Protein AF-A0A964KXQ4-F1 (afdb_monomer_lite)

Structure (mmCIF, N/CA/C/O backbone):
data_AF-A0A964KXQ4-F1
#
_entry.id   AF-A0A964KXQ4-F1
#
loop_
_atom_site.group_PDB
_atom_site.id
_atom_site.type_symbol
_atom_site.label_atom_id
_atom_site.label_alt_id
_atom_site.label_comp_id
_atom_site.label_asym_id
_atom_site.label_entity_id
_atom_site.label_seq_id
_atom_site.pdbx_PDB_ins_code
_atom_site.Cartn_x
_atom_site.Cartn_y
_atom_site.Cartn_z
_atom_site.occupancy
_atom_site.B_iso_or_equiv
_atom_site.auth_seq_id
_atom_site.auth_comp_id
_atom_site.auth_asym_id
_atom_site.auth_atom_id
_atom_site.pdbx_PDB_model_num
ATOM 1 N N . MET A 1 1 ? 16.921 16.169 -4.045 1.00 48.16 1 MET A N 1
ATOM 2 C CA . MET A 1 1 ? 15.599 15.689 -3.576 1.00 48.16 1 MET A CA 1
ATOM 3 C C . MET A 1 1 ? 15.668 15.000 -2.213 1.00 48.16 1 MET A C 1
ATOM 5 O O . MET A 1 1 ? 14.859 15.328 -1.363 1.00 48.16 1 MET A O 1
ATOM 9 N N . GLN A 1 2 ? 16.644 14.121 -1.967 1.00 47.75 2 GLN A N 1
ATOM 10 C CA . GLN A 1 2 ? 16.751 13.322 -0.732 1.00 47.75 2 GLN A CA 1
ATOM 11 C C . GLN A 1 2 ? 17.010 14.146 0.551 1.00 47.75 2 GLN A C 1
ATOM 13 O O . GLN A 1 2 ? 16.351 13.928 1.560 1.00 47.75 2 GLN A O 1
ATOM 18 N N . ALA A 1 3 ? 17.865 15.176 0.485 1.00 50.19 3 ALA A N 1
ATOM 19 C CA . ALA A 1 3 ? 18.158 16.046 1.634 1.00 50.19 3 ALA A CA 1
ATOM 20 C C . ALA A 1 3 ? 16.958 16.904 2.098 1.00 50.19 3 ALA A C 1
ATOM 22 O O . ALA A 1 3 ? 16.799 17.160 3.286 1.00 50.19 3 ALA A O 1
ATOM 23 N N . ALA A 1 4 ? 16.085 17.323 1.173 1.00 51.38 4 ALA A N 1
ATOM 24 C CA . ALA A 1 4 ? 14.891 18.104 1.509 1.00 51.38 4 ALA A CA 1
ATOM 25 C C . ALA A 1 4 ? 13.813 17.241 2.191 1.00 51.38 4 ALA A C 1
ATOM 27 O O . ALA A 1 4 ? 13.154 17.695 3.120 1.00 51.38 4 ALA A O 1
ATOM 28 N N . ALA A 1 5 ? 13.679 15.977 1.774 1.00 47.19 5 ALA A N 1
ATOM 29 C CA . ALA A 1 5 ? 12.762 15.007 2.371 1.00 47.19 5 ALA A CA 1
ATOM 30 C C . ALA A 1 5 ? 13.124 14.663 3.829 1.00 47.19 5 ALA A C 1
ATOM 32 O O . ALA A 1 5 ? 12.243 14.666 4.689 1.00 47.19 5 ALA A O 1
ATOM 33 N N . GLN A 1 6 ? 14.411 14.434 4.122 1.00 50.88 6 GLN A N 1
ATOM 34 C CA . GLN A 1 6 ? 14.900 14.186 5.488 1.00 50.88 6 GLN A CA 1
ATOM 35 C C . GLN A 1 6 ? 14.698 15.398 6.407 1.00 50.88 6 GLN A C 1
ATOM 37 O O . GLN A 1 6 ? 14.223 15.239 7.530 1.00 50.88 6 GLN A O 1
ATOM 42 N N . ALA A 1 7 ? 14.991 16.610 5.921 1.00 54.38 7 ALA A N 1
ATOM 43 C CA . ALA A 1 7 ? 14.823 17.838 6.700 1.00 54.38 7 ALA A CA 1
ATOM 44 C C . ALA A 1 7 ? 13.356 18.132 7.066 1.00 54.38 7 ALA A C 1
ATOM 46 O O . ALA A 1 7 ? 13.097 18.735 8.103 1.00 54.38 7 ALA A O 1
ATOM 47 N N . MET A 1 8 ? 12.397 17.707 6.235 1.00 48.91 8 MET A N 1
ATOM 48 C CA . MET A 1 8 ? 10.968 17.946 6.473 1.00 48.91 8 MET A CA 1
ATOM 49 C C . MET A 1 8 ? 10.294 16.902 7.369 1.00 48.91 8 MET A C 1
ATOM 51 O O . MET A 1 8 ? 9.278 17.213 7.983 1.00 48.91 8 MET A O 1
ATOM 55 N N . THR A 1 9 ? 10.810 15.673 7.433 1.00 53.12 9 THR A N 1
ATOM 56 C CA . THR A 1 9 ? 10.092 14.549 8.067 1.00 53.12 9 THR A CA 1
ATOM 57 C C . THR A 1 9 ? 10.803 13.923 9.254 1.00 53.12 9 THR A C 1
ATOM 59 O O . THR A 1 9 ? 10.164 13.221 10.032 1.00 53.12 9 THR A O 1
ATOM 62 N N . GLY A 1 10 ? 12.105 14.178 9.427 1.00 51.75 10 GLY A N 1
ATOM 63 C CA . GLY A 1 10 ? 12.888 13.613 10.528 1.00 51.75 10 GLY A CA 1
ATOM 64 C C . GLY A 1 10 ? 13.035 12.088 10.472 1.00 51.75 10 GLY A C 1
ATOM 65 O O . GLY A 1 10 ? 13.481 11.484 11.445 1.00 51.75 10 GLY A O 1
ATOM 66 N N . THR A 1 11 ? 12.659 11.446 9.363 1.00 47.50 11 THR A N 1
ATOM 67 C CA . THR A 1 11 ? 12.695 9.990 9.231 1.00 47.50 11 THR A CA 1
ATOM 68 C C . THR A 1 11 ? 14.042 9.515 8.686 1.00 47.50 11 THR A C 1
ATOM 70 O O . THR A 1 11 ? 14.565 10.085 7.726 1.00 47.50 11 THR A O 1
ATOM 73 N N . ALA A 1 12 ? 14.595 8.461 9.294 1.00 51.72 12 ALA A N 1
ATOM 74 C CA . ALA A 1 12 ? 15.837 7.817 8.865 1.00 51.72 12 ALA A CA 1
ATOM 75 C C . ALA A 1 12 ? 15.757 7.273 7.423 1.00 51.72 12 ALA A C 1
ATOM 77 O O . ALA A 1 12 ? 14.671 7.124 6.855 1.00 51.72 12 ALA A O 1
ATOM 78 N N . ASP A 1 13 ? 16.919 6.967 6.837 1.00 48.97 13 ASP A N 1
ATOM 79 C CA . ASP A 1 13 ? 17.032 6.386 5.496 1.00 48.97 13 ASP A CA 1
ATOM 80 C C . ASP A 1 13 ? 16.080 5.194 5.291 1.00 48.97 13 ASP A C 1
ATOM 82 O O . ASP A 1 13 ? 15.979 4.300 6.129 1.00 48.97 13 ASP A O 1
ATOM 86 N N . GLY A 1 14 ? 15.382 5.184 4.151 1.00 52.12 14 GLY A N 1
ATOM 87 C CA . GLY A 1 14 ? 14.442 4.122 3.770 1.00 52.12 14 GLY A CA 1
ATOM 88 C C . GLY A 1 14 ? 12.976 4.380 4.131 1.00 52.12 14 GLY A C 1
ATOM 89 O O . GLY A 1 14 ? 12.113 3.610 3.713 1.00 52.12 14 GLY A O 1
ATOM 90 N N . LEU A 1 15 ? 12.666 5.468 4.839 1.00 50.62 15 LEU A N 1
ATOM 91 C CA . LEU A 1 15 ? 11.289 5.873 5.118 1.00 50.62 15 LEU A CA 1
ATOM 92 C C . LEU A 1 15 ? 10.811 6.891 4.076 1.00 50.62 15 LEU A C 1
ATOM 94 O O . LEU A 1 15 ? 11.440 7.927 3.857 1.00 50.62 15 LEU A O 1
ATOM 98 N N . SER A 1 16 ? 9.694 6.583 3.408 1.00 53.03 16 SER A N 1
ATOM 99 C CA . SER A 1 16 ? 9.033 7.559 2.544 1.00 53.03 16 SER A CA 1
ATOM 100 C C . SER A 1 16 ? 8.450 8.667 3.424 1.00 53.03 16 SER A C 1
ATOM 102 O O . SER A 1 16 ? 7.638 8.366 4.300 1.00 53.03 16 SER A O 1
ATOM 104 N N . PRO A 1 17 ? 8.802 9.939 3.182 1.00 59.31 17 PRO A N 1
ATOM 105 C CA . PRO A 1 17 ? 8.287 11.075 3.946 1.00 59.31 17 PRO A CA 1
ATOM 106 C C . PRO A 1 17 ? 6.776 11.297 3.763 1.00 59.31 17 PRO A C 1
ATOM 108 O O . PRO A 1 17 ? 6.179 12.108 4.467 1.00 59.31 17 PRO A O 1
ATOM 111 N N . PHE A 1 18 ? 6.155 10.619 2.794 1.00 69.81 18 PHE A N 1
ATOM 112 C CA . PHE A 1 18 ? 4.762 10.829 2.430 1.00 69.81 18 PHE A CA 1
ATOM 113 C C . PHE A 1 18 ? 3.931 9.582 2.744 1.00 69.81 18 PHE A C 1
ATOM 115 O O . PHE A 1 18 ? 4.284 8.494 2.267 1.00 69.81 18 PHE A O 1
ATOM 122 N N . PRO A 1 19 ? 2.817 9.707 3.490 1.00 78.31 19 PRO A N 1
ATOM 123 C CA . PRO A 1 19 ? 1.859 8.619 3.612 1.00 78.31 19 PRO A CA 1
ATOM 124 C C . PRO A 1 19 ? 1.319 8.297 2.217 1.00 78.31 19 PRO A C 1
ATOM 126 O O . PRO A 1 19 ? 0.781 9.160 1.525 1.00 78.31 19 PRO A O 1
ATOM 129 N N . HIS A 1 20 ? 1.521 7.061 1.777 1.00 83.56 20 HIS A N 1
ATOM 130 C CA . HIS A 1 20 ? 1.120 6.601 0.456 1.00 83.56 20 HIS A CA 1
ATOM 131 C C . HIS A 1 20 ? 0.732 5.125 0.522 1.00 83.56 20 HIS A C 1
ATOM 133 O O . HIS A 1 20 ? 1.222 4.382 1.370 1.00 83.56 20 HIS A O 1
ATOM 139 N N . LEU A 1 21 ? -0.133 4.705 -0.399 1.00 84.75 21 LEU A N 1
ATOM 140 C CA . LEU A 1 21 ? -0.464 3.304 -0.620 1.00 84.75 21 LEU A CA 1
ATOM 141 C C . LEU A 1 21 ? 0.199 2.859 -1.925 1.00 84.75 21 LEU A C 1
ATOM 143 O O . LEU A 1 21 ? -0.103 3.395 -2.993 1.00 84.75 21 LEU A O 1
ATOM 147 N N . SER A 1 22 ? 1.133 1.911 -1.851 1.00 85.81 22 SER A N 1
ATOM 148 C CA . SER A 1 22 ? 1.738 1.329 -3.052 1.00 85.81 22 SER A CA 1
ATOM 149 C C . SER A 1 22 ? 0.684 0.532 -3.830 1.00 85.81 22 SER A C 1
ATOM 151 O O . SER A 1 22 ? 0.064 -0.367 -3.274 1.00 85.81 22 SER A O 1
ATOM 153 N N . LEU A 1 23 ? 0.496 0.842 -5.118 1.00 85.00 23 LEU A N 1
ATOM 154 C CA . LEU A 1 23 ? -0.444 0.116 -5.992 1.00 85.00 23 LEU A CA 1
ATOM 155 C C . LEU A 1 23 ? 0.222 -1.025 -6.778 1.00 85.00 23 LEU A C 1
ATOM 157 O O . LEU A 1 23 ? -0.441 -1.982 -7.160 1.00 85.00 23 LEU A O 1
ATOM 161 N N . ALA A 1 24 ? 1.526 -0.919 -7.044 1.00 84.69 24 ALA A N 1
ATOM 162 C CA . ALA A 1 24 ? 2.304 -1.922 -7.765 1.00 84.69 24 ALA A CA 1
ATOM 163 C C . ALA A 1 24 ? 3.794 -1.821 -7.402 1.00 84.69 24 ALA A C 1
ATOM 165 O O . ALA A 1 24 ? 4.287 -0.730 -7.108 1.00 84.69 24 ALA A O 1
ATOM 166 N N . TYR A 1 25 ? 4.507 -2.948 -7.484 1.00 84.44 25 TYR A N 1
ATOM 167 C CA . TYR A 1 25 ? 5.964 -3.031 -7.347 1.00 84.44 25 TYR A CA 1
ATOM 168 C C . TYR A 1 25 ? 6.597 -3.467 -8.669 1.00 84.44 25 TYR A C 1
ATOM 170 O O . TYR A 1 25 ? 6.080 -4.352 -9.349 1.00 84.44 25 TYR A O 1
ATOM 178 N N . GLY A 1 26 ? 7.718 -2.849 -9.027 1.00 83.62 26 GLY A N 1
ATOM 179 C CA . GLY A 1 26 ? 8.471 -3.153 -10.240 1.00 83.62 26 GLY A CA 1
ATOM 180 C C . GLY A 1 26 ? 9.296 -1.958 -10.700 1.00 83.62 26 GLY A C 1
ATOM 181 O O . GLY A 1 26 ? 9.250 -0.884 -10.095 1.00 83.62 26 GLY A O 1
ATOM 182 N N . ASP A 1 27 ? 10.033 -2.142 -11.791 1.00 82.19 27 ASP A N 1
ATOM 183 C CA . ASP A 1 27 ? 10.853 -1.076 -12.353 1.00 82.19 27 ASP A CA 1
ATOM 184 C C . ASP A 1 27 ? 9.994 0.010 -13.001 1.00 82.19 27 ASP A C 1
ATOM 186 O O . ASP A 1 27 ? 9.039 -0.245 -13.748 1.00 82.19 27 ASP A O 1
ATOM 190 N N . ALA A 1 28 ? 10.356 1.263 -12.733 1.00 79.25 28 ALA A N 1
ATOM 191 C CA . ALA A 1 28 ? 9.699 2.401 -13.345 1.00 79.25 28 ALA A CA 1
ATOM 192 C C . ALA A 1 28 ? 9.980 2.410 -14.853 1.00 79.25 28 ALA A C 1
ATOM 194 O O . ALA A 1 28 ? 11.071 2.757 -15.298 1.00 79.25 28 ALA A O 1
ATOM 195 N N . HIS A 1 29 ? 8.965 2.076 -15.650 1.00 85.12 29 HIS A N 1
ATOM 196 C CA . HIS A 1 29 ? 9.047 2.152 -17.105 1.00 85.12 29 HIS A CA 1
ATOM 197 C C . HIS A 1 29 ? 8.153 3.271 -17.661 1.00 85.12 29 HIS A C 1
ATOM 199 O O . HIS A 1 29 ? 7.026 3.504 -17.195 1.00 85.12 29 HIS A O 1
ATOM 205 N N . VAL A 1 30 ? 8.656 3.964 -18.687 1.00 88.81 30 VAL A N 1
ATOM 206 C CA . VAL A 1 30 ? 7.966 5.057 -19.403 1.00 88.81 30 VAL A CA 1
ATOM 207 C C . VAL A 1 30 ? 6.663 4.574 -20.046 1.00 88.81 30 VAL A C 1
ATOM 209 O O . VAL A 1 30 ? 5.664 5.288 -20.012 1.00 88.81 30 VAL A O 1
ATOM 212 N N . ALA A 1 31 ? 6.635 3.331 -20.535 1.00 90.50 31 ALA A N 1
ATOM 213 C CA . ALA A 1 31 ? 5.454 2.731 -21.167 1.00 90.50 31 ALA A CA 1
ATOM 214 C C . ALA A 1 31 ? 4.207 2.672 -20.262 1.00 90.50 31 ALA A C 1
ATOM 216 O O . ALA A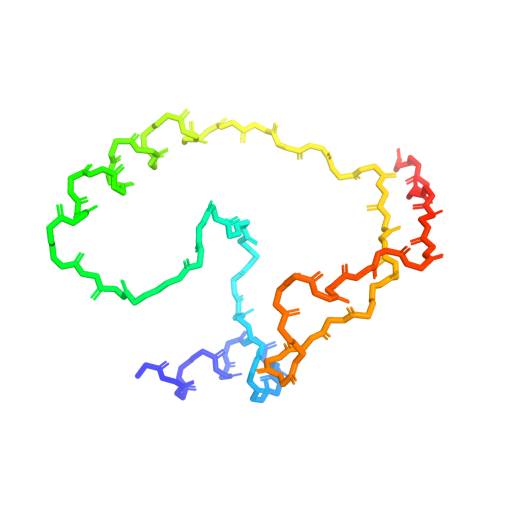 1 31 ? 3.098 2.530 -20.770 1.00 90.50 31 ALA A O 1
ATOM 217 N N . TYR A 1 32 ? 4.374 2.794 -18.940 1.00 86.19 32 TYR A N 1
ATOM 218 C CA . TYR A 1 32 ? 3.272 2.753 -17.974 1.00 86.19 32 TYR A CA 1
ATOM 219 C C . TYR A 1 32 ? 2.822 4.139 -17.491 1.00 86.19 32 TYR A C 1
ATOM 221 O O . TYR A 1 32 ? 1.984 4.235 -16.596 1.00 86.19 32 TYR A O 1
ATOM 229 N N . ALA A 1 33 ? 3.374 5.229 -18.038 1.00 87.38 33 ALA A N 1
ATOM 230 C CA . ALA A 1 33 ? 3.071 6.584 -17.571 1.00 87.38 33 ALA A CA 1
ATOM 231 C C . ALA A 1 33 ? 1.578 6.930 -17.671 1.00 87.38 33 ALA A C 1
ATOM 233 O O . ALA A 1 33 ? 1.008 7.456 -16.715 1.00 87.38 33 ALA A O 1
ATOM 234 N N . ARG A 1 34 ? 0.933 6.570 -18.787 1.00 90.06 34 ARG A N 1
ATOM 235 C CA . ARG A 1 34 ? -0.500 6.810 -19.004 1.00 90.06 34 ARG A CA 1
ATOM 236 C C . ARG A 1 34 ? -1.362 6.025 -18.013 1.00 90.06 34 ARG A C 1
ATOM 238 O O . ARG A 1 34 ? -2.291 6.577 -17.440 1.00 90.06 34 ARG A O 1
ATOM 245 N N . GLN A 1 35 ? -1.042 4.756 -17.786 1.00 88.81 35 GLN A N 1
ATOM 246 C CA . GLN A 1 35 ? -1.767 3.876 -16.870 1.00 88.81 35 GLN A CA 1
ATOM 247 C C . GLN A 1 35 ? -1.679 4.399 -15.432 1.00 88.81 35 GLN A C 1
ATOM 249 O O . GLN A 1 35 ? -2.690 4.445 -14.740 1.00 88.81 35 GLN A O 1
ATOM 254 N N . ARG A 1 36 ? -0.499 4.880 -15.007 1.00 87.12 36 ARG A N 1
ATOM 255 C CA . ARG A 1 36 ? -0.331 5.528 -13.695 1.00 87.12 36 ARG A CA 1
ATOM 256 C C . ARG A 1 36 ? -1.199 6.781 -13.545 1.00 87.12 36 ARG A C 1
ATOM 258 O O . ARG A 1 36 ? -1.761 6.989 -12.478 1.00 87.12 36 ARG A O 1
ATOM 265 N N . GLN A 1 37 ? -1.321 7.600 -14.593 1.00 86.62 37 GLN A N 1
ATOM 266 C CA . GLN A 1 37 ? -2.171 8.799 -14.565 1.00 86.62 37 GLN A CA 1
ATOM 267 C C . GLN A 1 37 ? -3.661 8.462 -14.476 1.00 86.62 37 GLN A C 1
ATOM 269 O O . GLN A 1 37 ? -4.375 9.109 -13.716 1.00 86.62 37 GLN A O 1
ATOM 274 N N . LEU A 1 38 ? -4.120 7.451 -15.220 1.00 89.19 38 LEU A N 1
ATOM 275 C CA . LEU A 1 38 ? -5.512 6.997 -15.157 1.00 89.19 38 LEU A CA 1
ATOM 276 C C . LEU A 1 38 ? -5.859 6.497 -13.748 1.00 89.19 38 LEU A C 1
ATOM 278 O O . LEU A 1 38 ? -6.805 6.996 -13.151 1.00 89.19 38 LEU A O 1
ATOM 282 N N . LEU A 1 39 ? -5.014 5.631 -13.174 1.00 88.12 39 LEU A N 1
ATOM 283 C CA . LEU A 1 39 ? -5.189 5.141 -11.802 1.00 88.12 39 LEU A CA 1
ATOM 284 C C . LEU A 1 39 ? -5.203 6.279 -10.773 1.00 88.12 39 LEU A C 1
ATOM 286 O O . LEU A 1 39 ? -6.014 6.272 -9.853 1.00 88.12 39 LEU A O 1
ATOM 290 N N . ALA A 1 40 ? -4.325 7.275 -10.918 1.00 85.75 40 ALA A N 1
ATOM 291 C CA . ALA A 1 40 ? -4.315 8.427 -10.019 1.00 85.75 40 ALA A CA 1
ATOM 292 C C . ALA A 1 40 ? -5.632 9.222 -10.077 1.00 85.75 40 ALA A C 1
ATOM 294 O O . ALA A 1 40 ? -6.101 9.696 -9.044 1.00 85.75 40 ALA A O 1
ATOM 295 N N . GLY A 1 41 ? -6.230 9.351 -11.267 1.00 87.56 41 GLY A N 1
ATOM 296 C CA . GLY A 1 41 ? -7.542 9.970 -11.450 1.00 87.56 41 GLY A CA 1
ATOM 297 C C . GLY A 1 41 ? -8.657 9.180 -10.769 1.00 87.56 41 GLY A C 1
ATOM 298 O O . GLY A 1 41 ? -9.459 9.777 -10.055 1.00 87.56 41 GLY A O 1
ATOM 299 N N . ASP A 1 42 ? -8.656 7.854 -10.925 1.00 89.44 42 ASP A N 1
ATOM 300 C CA . ASP A 1 42 ? -9.681 6.976 -10.353 1.00 89.44 42 ASP A CA 1
ATOM 301 C C . ASP A 1 42 ? -9.726 7.062 -8.822 1.00 89.44 42 ASP A C 1
ATOM 303 O O . ASP A 1 42 ? -10.809 7.082 -8.243 1.00 89.44 42 ASP A O 1
ATOM 307 N N . TYR A 1 43 ? -8.569 7.158 -8.157 1.00 87.12 43 TYR A N 1
ATOM 308 C CA . TYR A 1 43 ? -8.475 7.198 -6.689 1.00 87.12 43 TYR A CA 1
ATOM 309 C C . TYR A 1 43 ? -8.479 8.607 -6.079 1.00 87.12 43 TYR A C 1
ATOM 311 O O . TYR A 1 43 ? -8.533 8.745 -4.854 1.00 87.12 43 TYR A O 1
ATOM 319 N N . SER A 1 44 ? -8.423 9.663 -6.893 1.00 87.69 44 SER A N 1
ATOM 320 C CA . SER A 1 44 ? -8.373 11.038 -6.391 1.00 87.69 44 SER A CA 1
ATOM 321 C C . SER A 1 44 ? -9.639 11.400 -5.607 1.00 87.69 44 SER A C 1
ATOM 323 O O . SER A 1 44 ? -10.757 11.192 -6.073 1.00 87.69 44 SER A O 1
ATOM 325 N N . GLY A 1 45 ? -9.466 11.961 -4.407 1.00 88.00 45 GLY A N 1
ATOM 326 C CA . GLY A 1 45 ? -10.573 12.402 -3.550 1.00 88.00 45 GLY A CA 1
ATOM 327 C C . GLY A 1 45 ? -11.342 11.279 -2.849 1.00 88.00 45 GLY A C 1
ATOM 328 O O . GLY A 1 45 ? -12.310 11.569 -2.147 1.00 88.00 45 GLY A O 1
ATOM 329 N N . GLN A 1 46 ? -10.928 10.018 -3.005 1.00 91.00 46 GLN A N 1
ATOM 330 C CA . GLN A 1 46 ? -11.517 8.912 -2.256 1.00 91.00 46 GLN A CA 1
ATOM 331 C C . GLN A 1 46 ? -11.020 8.882 -0.805 1.00 91.00 46 GLN A C 1
ATOM 333 O O . GLN A 1 46 ? -9.873 9.219 -0.509 1.00 91.00 46 GLN A O 1
ATOM 338 N N . THR A 1 47 ? -11.887 8.419 0.096 1.00 91.19 47 THR A N 1
ATOM 339 C CA . THR A 1 47 ? -11.565 8.229 1.515 1.00 91.19 47 THR A CA 1
ATOM 340 C C . THR A 1 47 ? -11.218 6.772 1.784 1.00 91.19 47 THR A C 1
ATOM 342 O O . THR A 1 47 ? -11.968 5.872 1.412 1.00 91.19 47 THR A O 1
ATOM 345 N N . ILE A 1 48 ? -10.113 6.548 2.494 1.00 88.81 48 ILE A N 1
ATOM 346 C CA . ILE A 1 48 ? -9.717 5.236 3.010 1.00 88.81 48 ILE A CA 1
ATOM 347 C C . ILE A 1 48 ? -9.799 5.287 4.534 1.00 88.81 48 ILE A C 1
ATOM 349 O O . ILE A 1 48 ? -9.252 6.197 5.158 1.00 88.81 48 ILE A O 1
ATOM 353 N N . VAL A 1 49 ? -10.479 4.308 5.128 1.00 91.38 49 VAL A N 1
ATOM 354 C CA . VAL A 1 49 ? -10.534 4.128 6.582 1.00 91.38 49 VAL A CA 1
ATOM 355 C C . VAL A 1 49 ? -9.539 3.039 6.967 1.00 91.38 49 VAL A C 1
ATOM 357 O O . VAL A 1 49 ? -9.642 1.913 6.489 1.00 91.38 49 VAL A O 1
ATOM 360 N N . PHE A 1 50 ? -8.583 3.375 7.832 1.00 92.00 50 PHE A N 1
ATOM 361 C CA . PHE A 1 50 ? -7.671 2.407 8.437 1.00 92.00 50 PHE A CA 1
ATOM 362 C C . PHE A 1 50 ? -8.245 1.970 9.784 1.00 92.00 50 PHE A C 1
ATOM 364 O O . PHE A 1 50 ? -8.240 2.745 10.737 1.00 92.00 50 PHE A O 1
ATOM 371 N N . ASP A 1 51 ? -8.757 0.743 9.860 1.00 94.38 51 ASP A N 1
ATOM 372 C CA . ASP A 1 51 ? -9.388 0.188 11.066 1.00 94.38 51 ASP A CA 1
ATOM 373 C C . ASP A 1 51 ? -8.484 -0.801 11.821 1.00 94.38 51 ASP A C 1
ATOM 375 O O . ASP A 1 51 ? -8.827 -1.257 12.914 1.00 94.38 51 ASP A O 1
ATOM 379 N N . ARG A 1 52 ? -7.327 -1.151 11.246 1.00 95.44 52 ARG A N 1
ATOM 380 C CA . ARG A 1 52 ? -6.409 -2.173 11.758 1.00 95.44 52 ARG A CA 1
ATOM 381 C C . ARG A 1 52 ? -4.951 -1.813 11.520 1.00 95.44 52 ARG A C 1
ATOM 383 O O . ARG A 1 52 ? -4.603 -1.132 10.557 1.00 95.44 52 ARG A O 1
ATOM 390 N N . LEU A 1 53 ? -4.099 -2.360 12.380 1.00 95.50 53 LEU A N 1
ATOM 391 C CA . LEU A 1 53 ? -2.657 -2.460 12.181 1.00 95.50 53 LEU A CA 1
ATOM 392 C C . LEU A 1 53 ? -2.268 -3.923 11.992 1.00 95.50 53 LEU A C 1
ATOM 394 O O . LEU A 1 53 ? -2.832 -4.805 12.637 1.00 95.50 53 LEU A O 1
ATOM 398 N N . ALA A 1 54 ? -1.283 -4.170 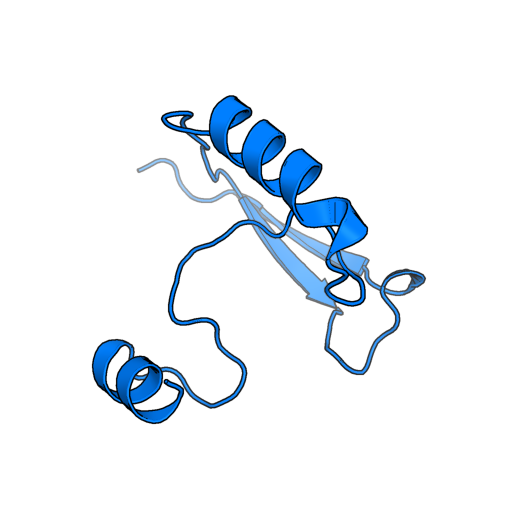11.134 1.00 95.94 54 ALA A N 1
ATOM 399 C CA . ALA A 1 54 ? -0.730 -5.496 10.899 1.00 95.94 54 ALA A CA 1
ATOM 400 C C . ALA A 1 54 ? 0.755 -5.533 11.270 1.00 95.94 54 ALA A C 1
ATOM 402 O O . ALA A 1 54 ? 1.513 -4.621 10.930 1.00 95.94 54 ALA A O 1
ATOM 403 N N . ILE A 1 55 ? 1.170 -6.607 11.936 1.00 95.62 55 ILE A N 1
ATOM 404 C CA . ILE A 1 55 ? 2.580 -6.945 12.129 1.00 95.62 55 ILE A CA 1
ATOM 405 C C . ILE A 1 55 ? 2.956 -7.906 11.008 1.00 95.62 55 ILE A C 1
ATOM 407 O O . ILE A 1 55 ? 2.404 -9.003 10.910 1.00 95.62 55 ILE A O 1
ATOM 411 N N . CYS A 1 56 ? 3.900 -7.505 10.161 1.00 96.31 56 CYS A N 1
ATOM 412 C CA . CYS A 1 56 ? 4.303 -8.269 8.986 1.00 96.31 56 CYS A CA 1
ATOM 413 C C . CYS A 1 56 ? 5.793 -8.599 9.030 1.00 96.31 56 CYS A C 1
ATOM 415 O O . CYS A 1 56 ? 6.615 -7.772 9.428 1.00 96.31 56 CYS A O 1
ATOM 417 N N . ARG A 1 57 ? 6.160 -9.787 8.539 1.00 94.94 57 ARG A N 1
ATOM 418 C CA . ARG A 1 57 ? 7.542 -10.067 8.141 1.00 94.94 57 ARG A CA 1
ATOM 419 C C . ARG A 1 57 ? 7.708 -9.663 6.681 1.00 94.94 57 ARG A C 1
ATOM 421 O O . ARG A 1 57 ? 7.288 -10.390 5.785 1.00 94.94 57 ARG A O 1
ATOM 428 N N . SER A 1 58 ? 8.332 -8.514 6.461 1.00 93.19 58 SER A N 1
ATOM 429 C CA . SER A 1 58 ? 8.616 -7.950 5.139 1.00 93.19 58 SER A CA 1
ATOM 430 C C . SER A 1 58 ? 9.870 -7.083 5.202 1.00 93.19 58 SER A C 1
ATOM 432 O O . SER A 1 58 ? 10.119 -6.434 6.215 1.00 93.19 58 SER A O 1
ATOM 434 N N . SER A 1 59 ? 10.653 -7.036 4.127 1.00 86.81 59 SER A N 1
ATOM 435 C CA . SER A 1 59 ? 11.715 -6.037 3.949 1.00 86.81 59 SER A CA 1
ATOM 436 C C . SER A 1 59 ? 12.143 -5.976 2.484 1.00 86.81 59 SER A C 1
ATOM 438 O O . SER A 1 59 ? 11.737 -6.821 1.687 1.00 86.81 59 SER A O 1
ATOM 440 N N . SER A 1 60 ? 13.032 -5.041 2.145 1.00 83.44 60 SER A N 1
ATOM 441 C CA . SER A 1 60 ? 13.718 -5.014 0.845 1.00 83.44 60 SER A CA 1
ATOM 442 C C . SER A 1 60 ? 14.581 -6.254 0.569 1.00 83.44 60 SER A C 1
ATOM 444 O O . SER A 1 60 ? 14.961 -6.478 -0.574 1.00 83.44 60 SER A O 1
ATOM 446 N N . HIS A 1 61 ? 14.890 -7.057 1.593 1.00 87.75 61 HIS A N 1
ATOM 447 C CA . HIS A 1 61 ? 15.689 -8.281 1.487 1.00 87.75 61 HIS A CA 1
ATOM 448 C C . HIS A 1 61 ? 14.845 -9.564 1.558 1.00 87.75 61 HIS A C 1
ATOM 450 O O . HIS A 1 61 ? 15.400 -10.655 1.472 1.00 87.75 61 HIS A O 1
ATOM 456 N N . VAL A 1 62 ? 13.523 -9.458 1.738 1.00 90.25 62 VAL A N 1
ATOM 457 C CA . VAL A 1 62 ? 12.608 -10.610 1.761 1.00 90.25 62 VAL A CA 1
ATOM 458 C C . VAL A 1 62 ? 11.781 -10.578 0.474 1.00 90.25 62 VAL A C 1
ATOM 460 O O . VAL A 1 62 ? 11.089 -9.579 0.255 1.00 90.25 62 VAL A O 1
ATOM 463 N N . PRO A 1 63 ? 11.813 -11.628 -0.372 1.00 92.69 63 PRO A N 1
ATOM 464 C CA . PRO A 1 63 ? 10.979 -11.693 -1.569 1.00 92.69 63 PRO A CA 1
ATOM 465 C C . PRO A 1 63 ? 9.500 -11.467 -1.240 1.00 92.69 63 PRO A C 1
ATOM 467 O O . PRO A 1 63 ? 9.004 -11.985 -0.242 1.00 92.69 63 PRO A O 1
ATOM 470 N N . ILE A 1 64 ? 8.775 -10.729 -2.090 1.00 91.12 64 ILE A N 1
ATOM 471 C CA . ILE A 1 64 ? 7.348 -10.417 -1.868 1.00 91.12 64 ILE A CA 1
ATOM 472 C C . ILE A 1 64 ? 6.515 -11.695 -1.686 1.00 91.12 64 ILE A C 1
ATOM 474 O O . ILE A 1 64 ? 5.615 -11.730 -0.853 1.00 91.12 64 ILE A O 1
ATOM 478 N N . SER A 1 65 ? 6.848 -12.768 -2.408 1.00 94.50 65 SER A N 1
ATOM 479 C CA . SER A 1 65 ? 6.194 -14.080 -2.289 1.00 94.50 65 SER A CA 1
ATOM 480 C C . SER A 1 65 ? 6.320 -14.726 -0.905 1.00 94.50 65 SER A C 1
ATOM 482 O O . SER A 1 65 ? 5.586 -15.660 -0.603 1.00 94.50 65 SER A O 1
ATOM 484 N N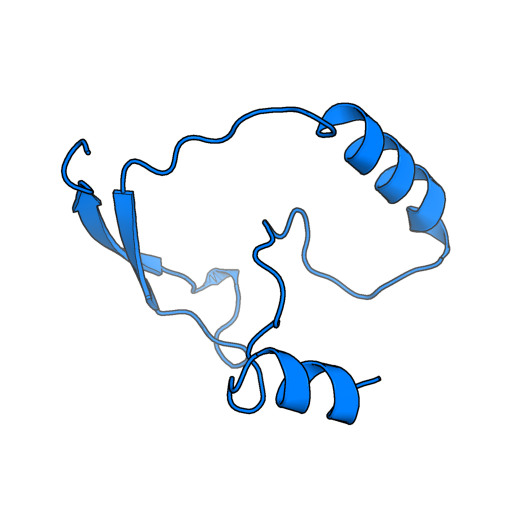 . GLU A 1 66 ? 7.253 -14.256 -0.078 1.00 96.44 66 GLU A N 1
ATOM 485 C CA . GLU A 1 66 ? 7.517 -14.756 1.275 1.00 96.44 66 GLU A CA 1
ATOM 486 C C . GLU A 1 66 ? 7.038 -13.795 2.372 1.00 96.44 66 GLU A C 1
ATOM 488 O O . GLU A 1 66 ? 7.214 -14.072 3.569 1.00 96.44 66 GLU A O 1
ATOM 493 N N . TRP A 1 67 ? 6.451 -12.658 1.983 1.00 96.12 67 TRP A N 1
ATOM 494 C CA . TRP A 1 67 ? 5.845 -11.731 2.927 1.00 96.12 67 TRP A CA 1
ATOM 495 C C . TRP A 1 67 ? 4.660 -12.399 3.607 1.00 96.12 67 TRP A C 1
ATOM 497 O O . TRP A 1 67 ? 3.849 -13.079 2.980 1.00 96.12 67 TRP A O 1
ATOM 507 N N . VAL A 1 68 ? 4.561 -12.197 4.916 1.00 97.88 68 VAL A N 1
ATOM 508 C CA . VAL A 1 68 ? 3.509 -12.813 5.719 1.00 97.88 68 VAL A CA 1
ATOM 509 C C . VAL A 1 68 ? 3.028 -11.850 6.792 1.00 97.88 68 VAL A C 1
ATOM 511 O O . VAL A 1 68 ? 3.82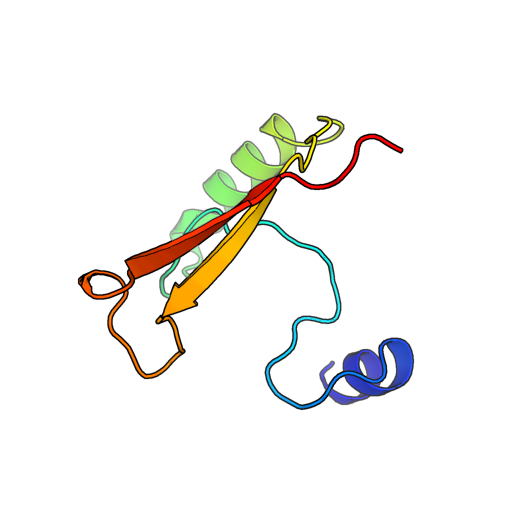5 -11.180 7.455 1.00 97.88 68 VAL A O 1
ATOM 514 N N . CYS A 1 69 ? 1.709 -11.801 6.958 1.00 97.44 69 CYS A N 1
ATOM 515 C CA . CYS A 1 69 ? 1.061 -11.148 8.083 1.00 97.44 69 CYS A CA 1
ATOM 516 C C . CYS A 1 69 ? 1.133 -12.085 9.291 1.00 97.44 69 CYS A C 1
ATOM 518 O O . CYS A 1 69 ? 0.576 -13.181 9.258 1.00 97.44 69 CYS A O 1
ATOM 520 N N . LEU A 1 70 ? 1.834 -11.664 10.338 1.00 97.88 70 LEU A N 1
ATOM 521 C CA . LEU A 1 70 ? 2.006 -12.433 11.570 1.00 97.88 70 LEU A CA 1
ATOM 522 C C . LEU A 1 70 ? 0.845 -12.189 12.536 1.00 97.88 70 LEU A C 1
ATOM 524 O O . LEU A 1 70 ? 0.381 -13.120 13.186 1.00 97.88 70 LEU A O 1
ATOM 528 N N . GLU A 1 71 ? 0.364 -10.948 12.603 1.00 97.75 71 GLU A N 1
ATOM 529 C CA . GLU A 1 71 ? -0.701 -10.542 13.519 1.00 97.75 71 GLU A CA 1
ATOM 530 C C . GLU A 1 71 ? -1.473 -9.339 12.966 1.00 97.75 71 GLU A C 1
ATOM 532 O O . GLU A 1 71 ? -0.923 -8.548 12.196 1.00 97.75 71 GLU A O 1
ATOM 537 N N . GLN A 1 72 ? -2.740 -9.195 13.363 1.00 97.25 72 GLN A N 1
ATOM 538 C CA . GLN A 1 72 ? -3.566 -8.024 13.070 1.00 97.25 72 GLN A CA 1
ATOM 539 C C . GLN A 1 72 ? -4.301 -7.566 14.325 1.00 97.25 72 GLN A C 1
ATOM 541 O O . GLN A 1 72 ? -4.931 -8.368 15.014 1.00 97.25 72 GLN A O 1
ATOM 546 N N . LEU A 1 73 ? -4.271 -6.264 14.580 1.00 96.50 73 LEU A N 1
ATOM 547 C CA . LEU A 1 73 ? -4.852 -5.629 15.756 1.00 96.50 73 LEU A CA 1
ATOM 548 C C . LEU A 1 73 ? -5.861 -4.568 15.305 1.00 96.50 73 LEU A C 1
ATOM 550 O O . LEU A 1 73 ? -5.539 -3.786 14.407 1.00 96.50 73 LEU A O 1
ATOM 554 N N . PRO A 1 74 ? -7.074 -4.512 15.883 1.00 95.62 74 PRO A N 1
ATOM 555 C CA . PRO A 1 74 ? -7.988 -3.409 15.619 1.00 95.62 74 PRO A CA 1
ATOM 556 C C . PRO A 1 74 ? -7.408 -2.107 16.178 1.00 95.62 74 PRO A C 1
ATOM 558 O O . PRO A 1 74 ? -6.877 -2.075 17.290 1.00 95.62 74 PRO A O 1
ATOM 561 N N . LEU A 1 75 ? -7.534 -1.027 15.416 1.00 91.31 75 LEU A N 1
ATOM 562 C CA . LEU A 1 75 ? -7.362 0.319 15.939 1.00 91.31 75 LEU A CA 1
ATOM 563 C C . LEU A 1 75 ? -8.625 0.681 16.722 1.00 91.31 75 LEU A C 1
ATOM 565 O O . LEU A 1 75 ? -9.739 0.420 16.267 1.00 91.31 75 LEU A O 1
ATOM 569 N N . ALA A 1 76 ? -8.461 1.249 17.918 1.00 79.88 76 ALA A N 1
ATOM 570 C CA . ALA A 1 76 ? -9.599 1.763 18.668 1.00 79.88 76 ALA A CA 1
ATOM 571 C C . ALA A 1 76 ? -10.311 2.825 17.817 1.00 79.88 76 ALA A C 1
ATOM 573 O O . ALA A 1 76 ? -9.657 3.686 17.226 1.00 79.88 76 ALA A O 1
ATOM 574 N N . SER A 1 77 ? -11.640 2.751 17.739 1.00 64.12 77 SER A N 1
ATOM 575 C CA . SER A 1 77 ? -12.441 3.819 17.145 1.00 64.12 77 SER A CA 1
ATOM 576 C C . SER A 1 77 ? -12.156 5.117 17.901 1.00 64.12 77 SER A C 1
ATOM 578 O O . SER A 1 77 ? -12.280 5.132 19.128 1.00 64.12 77 SER A O 1
ATOM 580 N N . ALA A 1 78 ? -11.734 6.153 17.172 1.00 53.41 78 ALA A N 1
ATOM 581 C CA . ALA A 1 78 ? -11.578 7.506 17.699 1.00 53.41 78 ALA A CA 1
ATOM 582 C C . ALA A 1 78 ? -12.915 8.078 18.191 1.00 53.41 78 ALA A C 1
ATOM 584 O O . ALA A 1 78 ? -13.961 7.724 17.595 1.00 5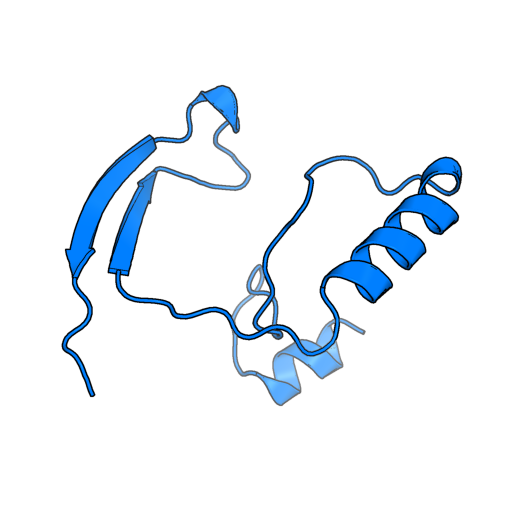3.41 78 ALA A O 1
#

Foldseek 3Di:
DVVVLCVVQVDDPPDGSDDDDDPDDDDDDPVCPVVVVVVCVVCPPDD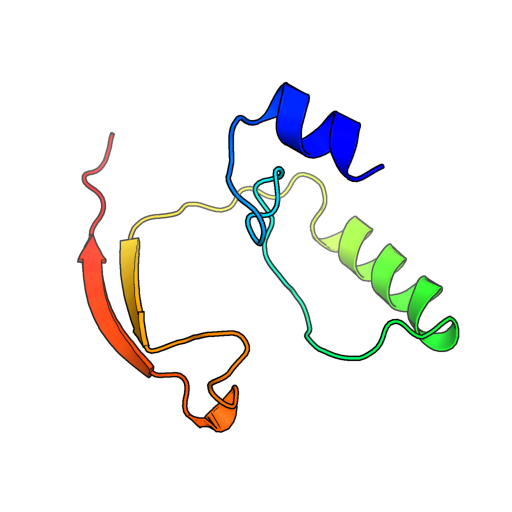DDDQKDFDWDDDPPDPPVRIDTPDMDTDPDD

Sequence (78 aa):
MQAAAQAMTGTADGLSPFPHLSLAYGDAHVAYARQRQLLAGDYSGQTIVFDRLAICRSSSHVPISEWVCLEQLPLASA

Radius of gyration: 16.01 Å; chains: 1; bounding box: 31×33×40 Å

Secondary structure (DSSP, 8-state):
-HHHHHHHH-PPTT--SS-------S---GGGHHHHHHHHHHHTT------EEEEEE--TTS-GGG-EEEEEEEPPP-

pLDDT: mean 80.33, std 17.03, range [47.19, 97.88]